Protein AF-A0A956PU67-F1 (afdb_monomer_lite)

pLDDT: mean 94.58, std 2.59, range [81.12, 97.94]

Foldseek 3Di:
DDDDDDDDDPPPDCCCCVPVCLVVCVPVVVCPVVHDDDDDDADPPRDDPRRVVVVVPD

Radius of gyration: 13.32 Å; chains: 1; bounding box: 26×27×31 Å

Secondary structure (DSSP, 8-state):
---------TT--HHIIIIITTTT-HHHHHHHHHS-----PPPSS-SHHHHHHHHHH-

Sequence (58 aa):
MSRVCIIGLDCLTPQLAFEAFAETMPNLTRLRSQGVWGPLETCVPPITVPAWACMATG

Structure (mmCIF, N/CA/C/O backbone):
data_AF-A0A956PU67-F1
#
_entry.id   AF-A0A956PU67-F1
#
loop_
_atom_site.group_PDB
_atom_site.id
_atom_site.type_symbol
_atom_site.label_atom_id
_atom_site.label_alt_id
_atom_site.label_comp_id
_atom_site.label_asym_id
_atom_site.label_entity_id
_atom_site.label_seq_id
_atom_site.pdbx_PDB_ins_code
_atom_site.Cartn_x
_atom_site.Cartn_y
_atom_site.Cartn_z
_atom_site.occupancy
_atom_site.B_iso_or_equiv
_atom_site.auth_seq_id
_atom_site.auth_comp_id
_atom_site.auth_asym_id
_atom_site.auth_atom_id
_atom_site.pdbx_PDB_model_num
ATOM 1 N N . MET A 1 1 ? -17.780 14.940 14.915 1.00 81.12 1 MET A N 1
ATOM 2 C CA . MET A 1 1 ? -17.351 14.854 13.501 1.00 81.12 1 MET A CA 1
ATOM 3 C C . MET A 1 1 ? -16.161 13.916 13.434 1.00 81.12 1 MET A C 1
ATOM 5 O O . MET A 1 1 ? -15.151 14.209 14.066 1.00 81.12 1 MET A O 1
ATOM 9 N N . SER A 1 2 ? -16.293 12.785 12.747 1.00 91.19 2 SER A N 1
ATOM 10 C CA . SER A 1 2 ? -15.174 11.858 12.535 1.00 91.19 2 SER A CA 1
ATOM 11 C C . SER A 1 2 ? -14.307 12.363 11.383 1.00 91.19 2 SER A C 1
ATOM 13 O O . SER A 1 2 ? -14.833 12.858 10.390 1.00 91.19 2 SER A O 1
ATOM 15 N N . ARG A 1 3 ? -12.982 12.272 11.526 1.00 96.38 3 ARG A N 1
ATOM 16 C CA . ARG A 1 3 ? -12.023 12.573 10.454 1.00 96.38 3 ARG A CA 1
ATOM 17 C C . ARG A 1 3 ? -11.593 11.267 9.794 1.00 96.38 3 ARG A C 1
ATOM 19 O O . ARG A 1 3 ? -11.404 10.275 10.494 1.00 96.38 3 ARG A O 1
ATOM 26 N N . VAL A 1 4 ? -11.431 11.285 8.476 1.00 96.06 4 VAL A N 1
ATOM 27 C CA . VAL A 1 4 ? -10.972 10.136 7.682 1.00 96.06 4 VAL A CA 1
ATOM 28 C C . VAL A 1 4 ? -9.577 10.436 7.140 1.00 96.06 4 VAL A C 1
ATOM 30 O O . VAL A 1 4 ? -9.298 11.571 6.759 1.00 96.06 4 VAL A O 1
ATOM 33 N N . CYS A 1 5 ? -8.709 9.425 7.122 1.00 95.19 5 CYS A N 1
ATOM 34 C CA . CYS A 1 5 ? -7.389 9.476 6.500 1.00 95.19 5 CYS A CA 1
ATOM 35 C C . CYS A 1 5 ? -7.311 8.390 5.421 1.00 95.19 5 CYS A C 1
ATOM 37 O O . CYS A 1 5 ? -7.659 7.241 5.694 1.00 95.19 5 CYS A O 1
ATOM 39 N N . ILE A 1 6 ? -6.861 8.760 4.221 1.00 94.56 6 ILE A N 1
ATOM 40 C CA . ILE A 1 6 ? -6.614 7.848 3.098 1.00 94.56 6 ILE A CA 1
ATOM 41 C C . ILE A 1 6 ? -5.109 7.870 2.829 1.00 94.56 6 ILE A C 1
ATOM 43 O O . ILE A 1 6 ? -4.522 8.943 2.701 1.00 94.56 6 ILE A O 1
ATOM 47 N N . ILE A 1 7 ? -4.485 6.693 2.782 1.00 93.88 7 ILE A N 1
ATOM 48 C CA . ILE A 1 7 ? -3.035 6.534 2.640 1.00 93.88 7 ILE A CA 1
ATOM 49 C C . ILE A 1 7 ? -2.770 5.616 1.447 1.00 93.88 7 ILE A C 1
ATOM 51 O O . ILE A 1 7 ? -3.151 4.448 1.477 1.00 93.88 7 ILE A O 1
ATOM 55 N N . GLY A 1 8 ? -2.093 6.141 0.425 1.00 92.62 8 GLY A N 1
ATOM 56 C CA . GLY A 1 8 ? -1.476 5.340 -0.630 1.00 92.62 8 GLY A CA 1
ATOM 57 C C . GLY A 1 8 ? -0.026 5.020 -0.265 1.00 92.62 8 GLY A C 1
ATOM 58 O O . GLY A 1 8 ? 0.698 5.890 0.220 1.00 92.62 8 GLY A O 1
ATOM 59 N N . LEU A 1 9 ? 0.398 3.775 -0.471 1.00 93.56 9 LEU A N 1
ATOM 60 C CA . LEU A 1 9 ? 1.767 3.320 -0.219 1.00 93.56 9 LEU A CA 1
ATOM 61 C C . LEU A 1 9 ? 2.366 2.848 -1.547 1.00 93.56 9 LEU A C 1
ATOM 63 O O . LEU A 1 9 ? 2.083 1.739 -1.995 1.00 93.56 9 LEU A O 1
ATOM 67 N N . ASP A 1 10 ? 3.151 3.712 -2.195 1.00 94.00 10 ASP A N 1
ATOM 68 C CA . ASP A 1 10 ? 3.771 3.391 -3.485 1.00 94.00 10 ASP A CA 1
ATOM 69 C C . ASP A 1 10 ? 4.785 2.245 -3.334 1.00 94.00 10 ASP A C 1
ATOM 71 O O . ASP A 1 10 ? 5.471 2.135 -2.313 1.00 94.00 10 ASP A O 1
ATOM 75 N N . CYS A 1 11 ? 4.862 1.378 -4.344 1.00 90.38 11 CYS A N 1
ATOM 76 C CA . CYS A 1 11 ? 5.711 0.181 -4.374 1.00 90.38 11 CYS A CA 1
ATOM 77 C C . CYS A 1 11 ? 5.504 -0.827 -3.219 1.00 90.38 11 CYS A C 1
ATOM 79 O O . CYS A 1 11 ? 6.354 -1.694 -2.999 1.00 90.38 11 CYS A O 1
ATOM 81 N N . LEU A 1 12 ? 4.382 -0.775 -2.492 1.00 92.81 12 LEU A N 1
ATOM 82 C CA . LEU A 1 12 ? 4.090 -1.727 -1.417 1.00 92.81 12 LEU A CA 1
ATOM 83 C C . LEU A 1 12 ? 3.440 -3.013 -1.954 1.00 92.81 12 LEU A C 1
ATOM 85 O O . LEU A 1 12 ? 2.230 -3.212 -1.842 1.00 92.81 12 LEU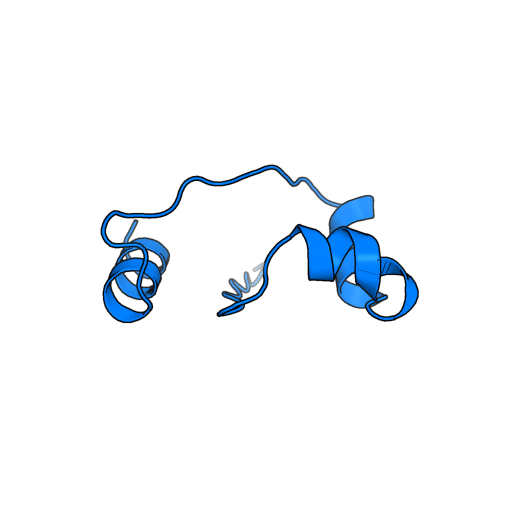 A O 1
ATOM 89 N N . THR A 1 13 ? 4.242 -3.915 -2.521 1.00 92.62 13 THR A N 1
ATOM 90 C CA . THR A 1 13 ? 3.710 -5.203 -2.992 1.00 92.62 13 THR A CA 1
ATOM 91 C C . THR A 1 13 ? 3.188 -6.050 -1.810 1.00 92.62 13 THR A C 1
ATOM 93 O O . THR A 1 13 ? 3.912 -6.223 -0.819 1.00 92.62 13 THR A O 1
ATOM 96 N N . PRO A 1 14 ? 1.960 -6.607 -1.876 1.00 92.25 14 PRO A N 1
ATOM 97 C CA . PRO A 1 14 ? 1.341 -7.314 -0.749 1.00 92.25 14 PRO A CA 1
ATOM 98 C C . PRO A 1 14 ? 2.152 -8.499 -0.214 1.00 92.25 14 PRO A C 1
ATOM 100 O O . PRO A 1 14 ? 2.179 -8.720 0.992 1.00 92.25 14 PRO A O 1
ATOM 103 N N . GLN A 1 15 ? 2.853 -9.225 -1.086 1.00 94.31 15 GLN A N 1
ATOM 104 C CA . GLN A 1 15 ? 3.664 -10.391 -0.718 1.00 94.31 15 GLN A CA 1
ATOM 105 C C . GLN A 1 15 ? 4.806 -10.000 0.227 1.00 94.31 15 GLN A C 1
ATOM 107 O O . GLN A 1 15 ? 5.116 -10.709 1.178 1.00 94.31 15 GLN A O 1
ATOM 112 N N . LEU A 1 16 ? 5.417 -8.831 0.020 1.00 95.25 16 LEU A N 1
ATOM 113 C CA . LEU A 1 16 ? 6.453 -8.354 0.931 1.00 95.25 16 LEU A CA 1
ATOM 114 C C . LEU A 1 16 ? 5.836 -7.842 2.232 1.00 95.25 16 LEU A C 1
ATOM 116 O O . LEU A 1 16 ? 6.259 -8.237 3.313 1.00 95.25 16 LEU A O 1
ATOM 120 N N . ALA A 1 17 ? 4.8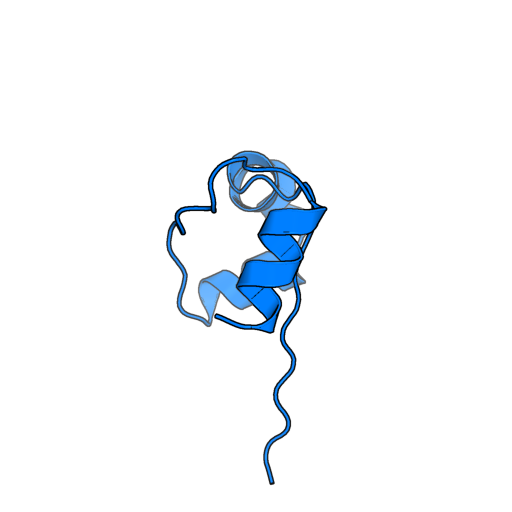25 -6.980 2.138 1.00 94.19 17 ALA A N 1
ATOM 121 C CA . ALA A 1 17 ? 4.278 -6.295 3.305 1.00 94.19 17 ALA A CA 1
ATOM 122 C C . ALA A 1 17 ? 3.483 -7.214 4.248 1.00 94.19 17 ALA A C 1
ATOM 124 O O . ALA A 1 17 ? 3.524 -7.032 5.464 1.00 94.19 17 ALA A O 1
ATOM 125 N N . PHE A 1 18 ? 2.747 -8.187 3.705 1.00 92.62 18 PHE A N 1
ATOM 126 C CA . PHE A 1 18 ? 1.826 -9.034 4.472 1.00 92.62 18 PHE A CA 1
ATOM 127 C C . PHE A 1 18 ? 2.350 -10.443 4.744 1.00 92.62 18 PHE A C 1
ATOM 129 O O . PHE A 1 18 ? 1.730 -11.153 5.540 1.00 92.62 18 PHE A O 1
ATOM 136 N N . GLU A 1 19 ? 3.456 -10.840 4.112 1.00 93.00 19 GLU A N 1
ATOM 137 C CA . GLU A 1 19 ? 4.098 -12.136 4.342 1.00 93.00 19 GLU A CA 1
ATOM 138 C C . GLU A 1 19 ? 5.518 -11.916 4.866 1.00 93.00 19 GLU A C 1
ATOM 140 O O . GLU A 1 19 ? 5.747 -12.060 6.066 1.00 93.00 19 GLU A O 1
ATOM 145 N N . ALA A 1 20 ? 6.450 -11.478 4.012 1.00 96.44 20 ALA A N 1
ATOM 146 C CA . ALA A 1 20 ? 7.873 -11.405 4.362 1.00 96.44 20 ALA A CA 1
ATOM 147 C C . ALA A 1 20 ? 8.183 -10.453 5.535 1.00 96.44 20 ALA A C 1
ATOM 149 O O . ALA A 1 20 ? 9.091 -10.718 6.321 1.00 96.44 20 ALA A O 1
ATOM 150 N N . PHE A 1 21 ? 7.433 -9.355 5.666 1.00 96.25 21 PHE A N 1
ATOM 151 C CA . PHE A 1 21 ? 7.650 -8.323 6.686 1.00 96.25 21 PHE A CA 1
ATOM 152 C C . PHE A 1 21 ? 6.502 -8.191 7.692 1.00 96.25 21 PHE A C 1
ATOM 154 O O . PHE A 1 21 ? 6.468 -7.234 8.467 1.00 96.25 21 PHE A O 1
ATOM 161 N N . ALA A 1 22 ? 5.569 -9.144 7.736 1.00 95.62 22 ALA A N 1
ATOM 162 C CA . ALA A 1 22 ? 4.411 -9.056 8.628 1.00 95.62 22 ALA A CA 1
ATOM 163 C C . ALA A 1 22 ? 4.804 -8.922 10.114 1.00 95.62 22 ALA A C 1
ATOM 165 O O . ALA A 1 22 ? 4.155 -8.192 10.868 1.00 95.62 22 ALA A O 1
ATOM 166 N N . GLU A 1 23 ? 5.886 -9.588 10.528 1.00 96.81 23 GLU A N 1
ATOM 167 C CA . GLU A 1 23 ? 6.395 -9.547 11.906 1.00 96.81 23 GLU A CA 1
ATOM 168 C C . GLU A 1 23 ? 7.056 -8.207 12.261 1.00 96.81 23 GLU A C 1
ATOM 170 O O . GLU A 1 23 ? 7.007 -7.773 13.411 1.00 96.81 23 GLU A O 1
ATOM 175 N N . THR A 1 24 ? 7.638 -7.514 11.277 1.00 97.50 24 THR A N 1
ATOM 176 C CA . THR A 1 24 ? 8.340 -6.234 11.471 1.00 97.50 24 THR A CA 1
ATOM 177 C C . THR A 1 24 ? 7.478 -5.015 11.133 1.00 97.50 24 THR A C 1
ATOM 179 O O . THR A 1 24 ? 7.895 -3.882 11.375 1.00 97.50 24 THR A O 1
ATOM 182 N N . MET A 1 25 ? 6.249 -5.219 10.642 1.00 96.50 25 MET A N 1
ATOM 183 C CA . MET A 1 25 ? 5.271 -4.170 10.323 1.00 96.50 25 MET A CA 1
ATOM 184 C C . MET A 1 25 ? 4.040 -4.217 11.253 1.00 96.50 25 MET A C 1
ATOM 186 O O . MET A 1 25 ? 2.910 -4.412 10.792 1.00 96.50 25 MET A O 1
ATOM 190 N N . PRO A 1 26 ? 4.199 -3.979 12.572 1.00 96.25 26 PRO A N 1
ATOM 191 C CA . PRO A 1 26 ? 3.139 -4.210 13.560 1.00 96.25 26 PRO A CA 1
ATOM 192 C C . PRO A 1 26 ? 1.882 -3.360 13.323 1.00 96.25 26 PRO A C 1
ATOM 194 O O . PRO A 1 26 ? 0.767 -3.811 13.578 1.00 96.25 26 PRO A O 1
ATOM 197 N N . ASN A 1 27 ? 2.035 -2.141 12.796 1.00 95.88 27 ASN A N 1
ATOM 198 C CA . ASN A 1 27 ? 0.899 -1.268 12.496 1.00 95.88 27 ASN A CA 1
ATOM 199 C C . ASN A 1 27 ? 0.058 -1.797 11.330 1.00 95.88 27 ASN A C 1
ATOM 201 O O . ASN A 1 27 ? -1.167 -1.824 11.426 1.00 95.88 27 ASN A O 1
ATOM 205 N N . LEU A 1 28 ? 0.705 -2.249 10.255 1.00 95.62 28 LEU A N 1
ATOM 206 C CA . LEU A 1 28 ? 0.022 -2.767 9.073 1.00 95.62 28 LEU A CA 1
ATOM 207 C C . LEU A 1 28 ? -0.634 -4.122 9.367 1.00 95.62 28 LEU A C 1
ATOM 209 O O . LEU A 1 28 ? -1.794 -4.339 9.018 1.00 95.62 28 LEU A O 1
ATOM 213 N N . THR A 1 29 ? 0.061 -4.986 10.111 1.00 96.25 29 THR A N 1
AT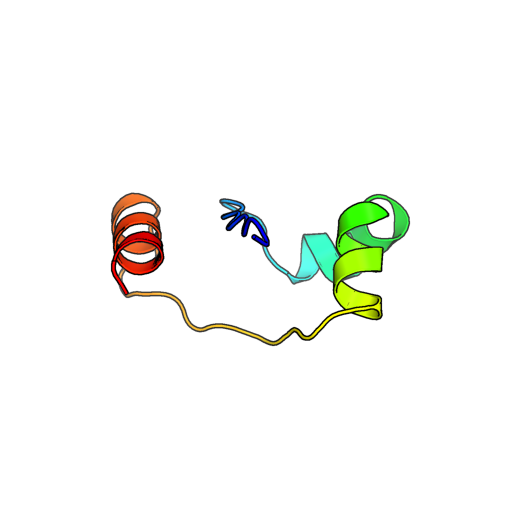OM 214 C CA . THR A 1 29 ? -0.478 -6.263 10.596 1.00 96.25 29 THR A CA 1
ATOM 215 C C . THR A 1 29 ? -1.714 -6.058 11.472 1.00 96.25 29 THR A C 1
ATOM 217 O O . THR A 1 29 ? -2.719 -6.745 11.281 1.00 96.25 29 THR A O 1
ATOM 220 N N . ARG A 1 30 ? -1.693 -5.071 12.379 1.00 97.19 30 ARG A N 1
ATOM 221 C CA . ARG A 1 30 ? -2.851 -4.730 13.220 1.00 97.19 30 ARG A CA 1
ATOM 222 C C . ARG A 1 30 ? -4.024 -4.168 12.414 1.00 97.19 30 ARG A C 1
ATOM 224 O O . ARG A 1 30 ? -5.164 -4.527 12.691 1.00 97.19 30 ARG A O 1
ATOM 231 N N . LEU A 1 31 ? -3.765 -3.318 11.417 1.00 95.81 31 LEU A N 1
ATOM 232 C CA . LEU A 1 31 ? -4.815 -2.816 10.520 1.00 95.81 31 LEU A CA 1
ATOM 233 C C . LEU A 1 31 ? -5.495 -3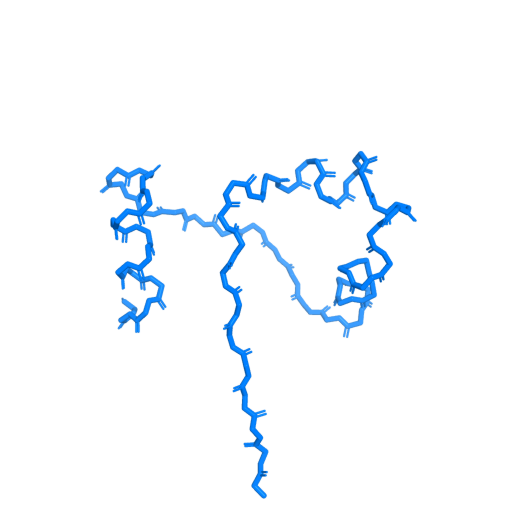.964 9.764 1.00 95.81 31 LEU A C 1
ATOM 235 O O . LEU A 1 31 ? -6.719 -3.992 9.672 1.00 95.81 31 LEU A O 1
ATOM 239 N N . ARG A 1 32 ? -4.716 -4.938 9.282 1.00 94.56 32 ARG A N 1
ATOM 240 C CA . ARG A 1 32 ? -5.242 -6.105 8.566 1.00 94.56 32 ARG A CA 1
ATOM 241 C C . ARG A 1 32 ? -6.064 -7.035 9.462 1.00 94.56 32 ARG A C 1
ATOM 243 O O . ARG A 1 32 ? -7.082 -7.548 9.012 1.00 94.56 32 ARG A O 1
ATOM 250 N N . SER A 1 33 ? -5.638 -7.262 10.707 1.00 95.88 33 SER A N 1
ATOM 251 C CA . SER A 1 33 ? -6.335 -8.170 11.632 1.00 95.88 33 SER A CA 1
ATOM 252 C C . SER A 1 33 ? -7.608 -7.578 12.245 1.00 95.88 33 SER A C 1
ATOM 254 O O . SER A 1 33 ? -8.483 -8.331 12.662 1.00 95.88 33 SER A O 1
ATOM 256 N N . GLN A 1 34 ? -7.717 -6.248 12.307 1.00 97.94 34 GLN A N 1
ATOM 257 C CA . GLN A 1 34 ? -8.860 -5.538 12.900 1.00 97.94 34 GLN A CA 1
ATOM 258 C C . GLN A 1 34 ? -9.780 -4.886 11.855 1.00 97.94 34 GLN A C 1
ATOM 260 O O . GLN A 1 34 ? -10.800 -4.303 12.221 1.00 97.94 34 GLN A O 1
ATOM 265 N N . GLY A 1 35 ? -9.412 -4.947 10.575 1.00 96.06 35 GLY A N 1
ATOM 266 C CA . GLY A 1 35 ? -10.118 -4.307 9.469 1.00 96.06 35 GLY A CA 1
ATOM 267 C C . GLY A 1 35 ? -10.586 -5.289 8.397 1.00 96.06 35 GLY A C 1
ATOM 268 O O . GLY A 1 35 ? -10.563 -6.505 8.572 1.00 96.06 35 GLY A O 1
ATOM 269 N N . VAL A 1 36 ? -11.004 -4.735 7.259 1.00 97.12 36 VAL A N 1
ATOM 270 C CA . VAL A 1 36 ? -11.375 -5.488 6.054 1.00 97.12 36 VAL A CA 1
ATOM 271 C C . VAL A 1 36 ? -10.318 -5.235 4.988 1.00 97.12 36 VAL A C 1
ATOM 273 O O . VAL A 1 36 ? -9.876 -4.101 4.808 1.00 97.12 36 VAL A O 1
ATOM 276 N N . TRP A 1 37 ? -9.909 -6.287 4.287 1.00 95.31 37 TRP A N 1
ATOM 277 C CA . TRP A 1 37 ? -8.896 -6.208 3.243 1.00 95.31 37 TRP A CA 1
ATOM 278 C C . TRP A 1 37 ? -9.165 -7.237 2.145 1.00 95.31 37 TRP A C 1
ATOM 280 O O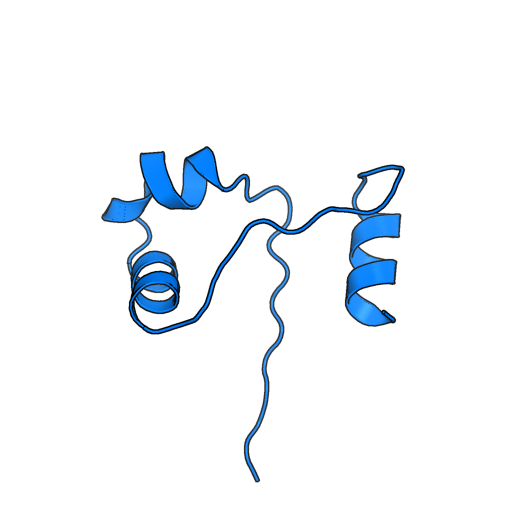 . TRP A 1 37 ? -9.850 -8.237 2.360 1.00 95.31 37 TRP A O 1
ATOM 290 N N . GLY A 1 38 ? -8.598 -6.985 0.971 1.00 93.56 38 GLY A N 1
ATOM 291 C CA . GLY A 1 38 ? -8.658 -7.870 -0.182 1.00 93.56 38 GLY A CA 1
ATOM 292 C C . GLY A 1 38 ? -7.768 -7.348 -1.310 1.00 93.56 38 GLY A C 1
ATOM 293 O O . GLY A 1 38 ? -7.250 -6.231 -1.209 1.00 93.56 38 GLY A O 1
ATOM 294 N N . PRO A 1 39 ? -7.552 -8.147 -2.365 1.00 93.38 39 PRO A N 1
ATOM 295 C CA . PRO A 1 39 ? -6.852 -7.682 -3.554 1.00 93.38 39 PRO A CA 1
ATOM 296 C C . PRO A 1 39 ? -7.649 -6.569 -4.250 1.00 93.38 39 PRO A C 1
ATOM 298 O O . PRO A 1 39 ? -8.877 -6.620 -4.305 1.00 93.38 39 PRO A O 1
ATOM 301 N N . LEU A 1 40 ? -6.935 -5.588 -4.802 1.00 91.44 40 LEU A N 1
ATOM 302 C CA . LEU A 1 40 ? -7.486 -4.537 -5.657 1.00 91.44 40 LEU A CA 1
ATOM 303 C C . LEU A 1 40 ? -6.793 -4.585 -7.019 1.00 91.44 40 LEU A C 1
ATOM 305 O O . LEU A 1 40 ? -5.581 -4.789 -7.094 1.00 91.44 40 LEU A O 1
ATOM 309 N N . GLU A 1 41 ? -7.565 -4.390 -8.083 1.00 92.69 41 GLU A N 1
ATOM 310 C CA . GLU A 1 41 ? -7.037 -4.236 -9.435 1.00 92.69 41 GLU A CA 1
ATOM 311 C C . GLU A 1 41 ? -6.615 -2.778 -9.666 1.00 92.69 41 GLU A C 1
ATOM 313 O O . GLU A 1 41 ? -7.296 -1.845 -9.244 1.00 92.69 41 GLU A O 1
ATOM 318 N N . THR A 1 42 ? -5.458 -2.588 -10.299 1.00 93.12 42 THR A N 1
ATOM 319 C CA . THR A 1 42 ? -4.905 -1.262 -10.611 1.00 93.12 42 THR A CA 1
ATOM 320 C C . THR A 1 42 ? -5.367 -0.772 -11.987 1.00 93.12 42 THR A C 1
ATOM 322 O O . THR A 1 42 ? -5.930 -1.526 -12.777 1.00 93.12 42 THR A O 1
ATOM 325 N N . CYS A 1 43 ? -5.106 0.495 -12.304 1.00 95.88 43 CYS A N 1
ATOM 326 C CA . CYS A 1 43 ? -5.332 1.040 -13.638 1.00 95.88 43 CYS A CA 1
ATOM 327 C C . CYS A 1 43 ? -4.296 0.535 -14.659 1.00 95.88 43 CYS A C 1
ATOM 329 O O . CYS A 1 43 ? -3.202 0.085 -14.309 1.00 95.88 43 CYS A O 1
ATOM 331 N N . VAL A 1 44 ? -4.605 0.703 -15.948 1.00 96.31 44 VAL A N 1
ATOM 332 C CA . VAL A 1 44 ? -3.666 0.461 -17.052 1.00 96.31 44 VAL A CA 1
ATOM 333 C C . VAL A 1 44 ? -3.328 1.793 -17.736 1.00 96.31 44 VAL A C 1
ATOM 335 O O . VAL A 1 44 ? -4.243 2.478 -18.190 1.00 96.31 44 VAL A O 1
ATOM 338 N N . PRO A 1 45 ? -2.041 2.166 -17.863 1.00 95.62 45 PRO A N 1
ATOM 339 C CA . PRO A 1 45 ? -0.859 1.440 -17.392 1.00 95.62 45 PRO A CA 1
ATOM 340 C C . PRO A 1 45 ? -0.662 1.535 -15.862 1.00 95.62 45 PRO A C 1
ATOM 342 O O . PRO A 1 45 ? -0.976 2.572 -15.273 1.00 95.62 45 PRO A O 1
ATOM 345 N N . PRO A 1 46 ? -0.092 0.496 -15.217 1.00 93.38 46 PRO A N 1
ATOM 346 C CA . PRO A 1 46 ? 0.112 0.455 -13.768 1.00 93.38 46 PRO A CA 1
ATOM 347 C C . PRO A 1 46 ? 1.376 1.226 -13.361 1.00 93.38 46 PRO A C 1
ATOM 349 O O . PRO A 1 46 ? 2.378 0.647 -12.947 1.00 93.38 46 PRO A O 1
ATOM 352 N N . ILE A 1 47 ? 1.346 2.547 -13.527 1.00 96.00 47 ILE A N 1
ATOM 353 C CA . ILE A 1 47 ? 2.451 3.453 -13.186 1.00 96.00 47 ILE A CA 1
ATOM 354 C C . ILE A 1 47 ? 1.962 4.585 -12.279 1.00 96.00 47 ILE A C 1
ATOM 356 O O . ILE A 1 47 ? 0.781 4.931 -12.280 1.00 96.00 47 ILE A O 1
ATOM 360 N N . THR A 1 48 ? 2.891 5.170 -11.520 1.00 95.31 48 THR A N 1
ATOM 361 C CA . THR A 1 48 ? 2.636 6.124 -10.430 1.00 95.31 48 THR A CA 1
ATOM 362 C C . THR A 1 48 ? 1.606 7.199 -10.792 1.00 95.31 48 THR A C 1
ATOM 364 O O . THR A 1 48 ? 0.566 7.282 -10.151 1.00 95.31 48 THR A O 1
ATOM 367 N N . VAL A 1 49 ? 1.844 8.009 -11.830 1.00 96.69 49 VAL A N 1
ATOM 368 C CA . VAL A 1 49 ? 0.986 9.176 -12.126 1.00 96.69 49 VAL A CA 1
ATOM 369 C C . VAL A 1 49 ? -0.486 8.787 -12.389 1.00 96.69 49 VAL A C 1
ATOM 371 O O . VAL A 1 49 ? -1.351 9.314 -11.687 1.00 96.69 49 VAL A O 1
ATOM 374 N N . PRO A 1 50 ? -0.805 7.857 -13.312 1.00 96.19 50 PRO A N 1
ATOM 375 C CA . PRO A 1 50 ? -2.158 7.318 -13.469 1.00 96.19 50 PRO A CA 1
ATOM 376 C C . PRO A 1 50 ? -2.759 6.721 -12.190 1.00 96.19 50 PRO A C 1
ATOM 378 O O . PRO A 1 50 ? -3.900 7.036 -11.862 1.00 96.19 50 PRO A O 1
ATOM 381 N N . ALA A 1 51 ? -2.000 5.914 -11.440 1.00 95.94 51 ALA A N 1
ATOM 382 C CA . ALA A 1 51 ? -2.514 5.239 -10.247 1.00 95.94 51 ALA A CA 1
ATOM 383 C C . ALA A 1 51 ? -2.944 6.233 -9.154 1.00 95.94 51 ALA A C 1
ATOM 385 O O . ALA A 1 51 ? -4.020 6.094 -8.570 1.00 95.94 51 ALA A O 1
ATOM 386 N N . TRP A 1 52 ? -2.141 7.275 -8.912 1.00 96.19 52 TRP A N 1
ATOM 387 C CA . TRP A 1 52 ? -2.476 8.320 -7.941 1.00 96.19 52 TRP A CA 1
ATOM 388 C C . TRP A 1 52 ? -3.653 9.186 -8.395 1.00 96.19 52 TRP A C 1
ATOM 390 O O . TRP A 1 52 ? -4.472 9.564 -7.557 1.00 96.19 52 TRP A O 1
ATOM 400 N N . ALA A 1 53 ? -3.767 9.474 -9.697 1.00 96.12 53 ALA A N 1
ATOM 401 C CA . ALA A 1 53 ? -4.916 10.197 -10.236 1.00 96.12 53 ALA A CA 1
ATOM 402 C C . ALA A 1 53 ? -6.217 9.412 -9.998 1.00 96.12 53 ALA A C 1
ATOM 404 O O . ALA A 1 53 ? -7.114 9.936 -9.343 1.00 96.12 53 ALA A O 1
ATOM 405 N N . CYS A 1 54 ? -6.270 8.138 -10.408 1.00 95.44 54 CYS A N 1
ATOM 406 C CA . CYS A 1 54 ? -7.427 7.265 -10.177 1.00 95.44 54 C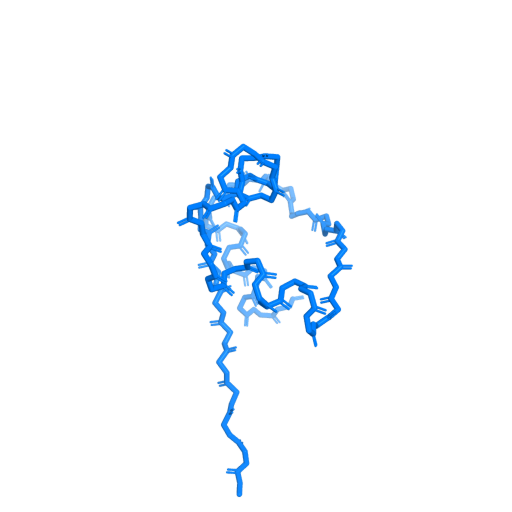YS A CA 1
ATOM 407 C C . CYS A 1 54 ? -7.766 7.120 -8.684 1.00 95.44 54 CYS A C 1
ATOM 409 O O . CYS A 1 54 ? -8.931 7.173 -8.306 1.00 95.44 54 CYS A O 1
ATOM 411 N N . MET A 1 55 ? -6.766 6.982 -7.805 1.00 94.75 55 MET A N 1
ATOM 412 C CA . MET A 1 55 ? -7.004 6.895 -6.357 1.00 94.75 55 MET A CA 1
ATOM 413 C C . MET A 1 55 ? -7.640 8.177 -5.789 1.00 94.75 55 MET A C 1
ATOM 415 O O . MET A 1 55 ? -8.463 8.104 -4.878 1.00 94.75 55 MET A O 1
ATOM 419 N N . ALA A 1 56 ? -7.244 9.352 -6.290 1.00 95.25 56 ALA A N 1
ATOM 420 C CA . ALA A 1 56 ? -7.701 10.640 -5.772 1.00 95.25 56 ALA A CA 1
ATOM 421 C C . ALA A 1 56 ? -9.074 11.063 -6.314 1.00 95.25 56 ALA A C 1
ATOM 423 O O . ALA A 1 56 ? -9.786 11.801 -5.630 1.00 95.25 56 ALA A O 1
ATOM 424 N N . THR A 1 57 ? -9.437 10.629 -7.524 1.00 95.38 57 THR A N 1
ATOM 425 C CA . THR A 1 57 ? -10.674 11.062 -8.194 1.00 95.38 57 THR A CA 1
ATOM 426 C C . THR A 1 57 ? -11.773 10.006 -8.245 1.00 95.38 57 THR A C 1
ATOM 428 O O . THR A 1 57 ? -12.925 10.378 -8.471 1.00 95.38 57 THR A O 1
ATOM 431 N N . GLY A 1 58 ? -11.439 8.729 -8.022 1.00 88.19 58 GLY A N 1
ATOM 432 C CA . GLY A 1 58 ? -12.268 7.610 -8.489 1.00 88.19 58 GLY A CA 1
ATOM 433 C C . GLY A 1 58 ? -12.256 7.502 -10.010 1.00 88.19 58 GLY A C 1
ATOM 434 O O . GLY A 1 58 ? -13.069 6.696 -10.509 1.00 88.19 58 GLY A O 1
#